Protein AF-A0A955FJ20-F1 (afdb_monomer_lite)

Structure (mmCIF, N/CA/C/O backbone):
data_AF-A0A955FJ20-F1
#
_entry.id   AF-A0A955FJ20-F1
#
loop_
_atom_site.group_PDB
_atom_site.id
_atom_site.type_symbol
_atom_site.label_atom_id
_atom_site.label_alt_id
_atom_site.label_comp_id
_atom_site.label_asym_id
_atom_site.label_entity_id
_atom_site.label_seq_id
_atom_site.pdbx_PDB_ins_code
_atom_site.Cartn_x
_atom_site.Cartn_y
_atom_site.Cartn_z
_atom_site.occupancy
_atom_site.B_iso_or_equiv
_atom_site.auth_seq_id
_atom_site.auth_comp_id
_atom_site.auth_asym_id
_atom_site.auth_atom_id
_atom_site.pdbx_PDB_model_num
ATOM 1 N N . MET A 1 1 ? -16.318 4.410 23.350 1.00 45.47 1 MET A N 1
ATOM 2 C CA . MET A 1 1 ? -15.578 3.709 22.282 1.00 45.47 1 MET A CA 1
ATOM 3 C C . MET A 1 1 ? -15.856 2.229 22.467 1.00 45.47 1 MET A C 1
ATOM 5 O O . MET A 1 1 ? -15.700 1.754 23.584 1.00 45.47 1 MET A O 1
ATOM 9 N N . ASN A 1 2 ? -16.378 1.537 21.453 1.00 44.44 2 ASN A N 1
ATOM 10 C CA . ASN A 1 2 ? -16.586 0.089 21.539 1.00 44.44 2 ASN A CA 1
ATOM 11 C C . ASN A 1 2 ? -15.219 -0.596 21.427 1.00 44.44 2 ASN A C 1
ATOM 13 O O . ASN A 1 2 ? -14.560 -0.473 20.401 1.00 44.44 2 ASN A O 1
ATOM 17 N N . ASN A 1 3 ? -14.802 -1.314 22.470 1.00 55.72 3 ASN A N 1
ATOM 18 C CA . ASN A 1 3 ? -13.472 -1.929 22.608 1.00 55.72 3 ASN A CA 1
ATOM 19 C C . ASN A 1 3 ? -13.184 -3.110 21.647 1.00 55.72 3 ASN A C 1
ATOM 21 O O . ASN A 1 3 ? -12.219 -3.836 21.863 1.00 55.72 3 ASN A O 1
ATOM 25 N N . ASN A 1 4 ? -13.989 -3.315 20.598 1.00 69.06 4 ASN A N 1
ATOM 26 C CA . ASN A 1 4 ? -13.929 -4.503 19.734 1.00 69.06 4 ASN A CA 1
ATOM 27 C C . ASN A 1 4 ? -13.638 -4.200 18.253 1.00 69.06 4 ASN A C 1
ATOM 29 O O . ASN A 1 4 ? -13.781 -5.093 17.421 1.00 69.06 4 ASN A O 1
ATOM 33 N N . GLN A 1 5 ? -13.254 -2.972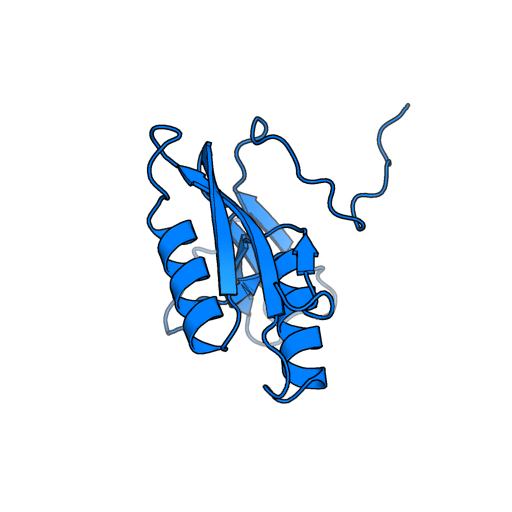 17.892 1.00 81.62 5 GLN A N 1
ATOM 34 C CA . GLN A 1 5 ? -12.871 -2.685 16.507 1.00 81.62 5 GLN A CA 1
ATOM 35 C C . GLN A 1 5 ? -11.440 -3.176 16.233 1.00 81.62 5 GLN A C 1
ATOM 37 O O . GLN A 1 5 ? -10.516 -2.783 16.950 1.00 81.62 5 GLN A O 1
ATOM 42 N N . PRO A 1 6 ? -11.229 -4.036 15.223 1.00 90.75 6 PRO A N 1
ATOM 43 C CA . PRO A 1 6 ? -9.903 -4.484 14.846 1.00 90.75 6 PRO A CA 1
ATOM 44 C C . PRO A 1 6 ? -9.073 -3.323 14.297 1.00 90.75 6 PRO A C 1
ATOM 46 O O . PRO A 1 6 ? -9.483 -2.605 13.381 1.00 90.75 6 PRO A O 1
ATOM 49 N N . VAL A 1 7 ? -7.868 -3.191 14.846 1.00 93.88 7 VAL A N 1
ATOM 50 C CA . VAL A 1 7 ? -6.865 -2.226 14.403 1.00 93.88 7 VAL A CA 1
ATOM 51 C C . VAL A 1 7 ? -5.692 -2.985 13.802 1.00 93.88 7 VAL A C 1
ATOM 53 O O . VAL A 1 7 ? -5.112 -3.862 14.441 1.00 93.88 7 VAL A O 1
ATOM 56 N N . VAL A 1 8 ? -5.336 -2.632 12.572 1.00 94.12 8 VAL A N 1
ATOM 57 C CA . VAL A 1 8 ? -4.128 -3.102 11.898 1.00 94.12 8 VAL A CA 1
ATOM 58 C C . VAL A 1 8 ? -3.116 -1.968 11.914 1.00 94.12 8 VAL A C 1
ATOM 60 O O . VAL A 1 8 ? -3.449 -0.839 11.573 1.00 94.12 8 VAL A O 1
ATOM 63 N N . VAL A 1 9 ? -1.879 -2.264 12.299 1.00 93.50 9 VAL A N 1
ATOM 64 C CA . VAL A 1 9 ? -0.754 -1.330 12.192 1.00 93.50 9 VAL A CA 1
ATOM 65 C C . VAL A 1 9 ? 0.226 -1.910 11.186 1.00 93.50 9 VAL A C 1
ATOM 67 O O . VAL A 1 9 ? 0.611 -3.073 11.314 1.00 93.50 9 VAL A O 1
ATOM 70 N N . GLY A 1 10 ? 0.615 -1.134 10.179 1.00 91.00 10 GLY A N 1
ATOM 71 C CA . GLY A 1 10 ? 1.580 -1.602 9.190 1.00 91.00 10 GLY A CA 1
ATOM 72 C C . GLY A 1 10 ? 1.751 -0.661 8.009 1.00 91.00 10 GLY A C 1
ATOM 73 O O . GLY A 1 10 ? 1.185 0.431 7.974 1.00 91.00 10 GLY A O 1
ATOM 74 N N . LEU A 1 11 ? 2.553 -1.102 7.046 1.00 91.38 11 LEU A N 1
ATOM 75 C CA . LEU A 1 11 ? 2.921 -0.316 5.875 1.00 91.38 11 LEU A CA 1
ATOM 76 C C . LEU A 1 11 ? 1.824 -0.289 4.815 1.00 91.38 11 LEU A C 1
ATOM 78 O O . LEU A 1 11 ? 1.025 -1.223 4.691 1.00 91.38 11 LEU A O 1
ATOM 82 N N . THR A 1 12 ? 1.841 0.787 4.035 1.00 92.62 12 THR A N 1
ATOM 83 C CA . THR A 1 12 ? 1.121 0.901 2.771 1.00 92.62 12 THR A CA 1
ATOM 8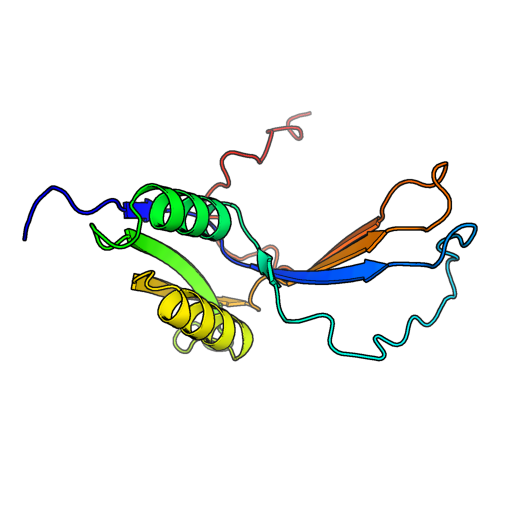4 C C . THR A 1 12 ? 2.102 1.317 1.691 1.00 92.62 12 THR A C 1
ATOM 86 O O . THR A 1 12 ? 3.020 2.095 1.951 1.00 92.62 12 THR A O 1
ATOM 89 N N . SER A 1 13 ? 1.902 0.802 0.488 1.00 91.44 13 SER A N 1
ATOM 90 C CA . SER A 1 13 ? 2.668 1.196 -0.686 1.00 91.44 13 SER A CA 1
ATOM 91 C C . SER A 1 13 ? 1.770 1.208 -1.913 1.00 91.44 13 SER A C 1
ATOM 93 O O . SER A 1 13 ? 0.677 0.633 -1.920 1.00 91.44 13 SER A O 1
ATOM 95 N N . ARG A 1 14 ? 2.219 1.887 -2.963 1.00 89.50 14 ARG A N 1
ATOM 96 C CA . ARG A 1 14 ? 1.658 1.711 -4.299 1.00 89.50 14 ARG A CA 1
ATOM 97 C C . ARG A 1 14 ? 2.447 0.630 -5.014 1.00 89.50 14 ARG A C 1
ATOM 99 O O . ARG A 1 14 ? 3.665 0.711 -5.097 1.00 89.50 14 ARG A O 1
ATOM 106 N N . GLU A 1 15 ? 1.755 -0.325 -5.604 1.00 87.12 15 GLU A N 1
ATOM 107 C CA . GLU A 1 15 ? 2.359 -1.348 -6.445 1.00 87.12 15 GLU A CA 1
ATOM 108 C C . GLU A 1 15 ? 2.002 -1.121 -7.914 1.00 87.12 15 GLU A C 1
ATOM 110 O O . GLU A 1 15 ? 0.866 -0.785 -8.268 1.00 87.12 15 GLU A O 1
ATOM 115 N N . GLN A 1 16 ? 3.000 -1.301 -8.774 1.00 83.25 16 GLN A N 1
ATOM 116 C CA . GLN A 1 16 ? 2.868 -1.298 -10.223 1.00 83.25 16 GLN A CA 1
ATOM 117 C C . GLN A 1 16 ? 3.476 -2.585 -10.767 1.00 83.25 16 GLN A C 1
ATOM 119 O O . GLN A 1 16 ? 4.635 -2.898 -10.507 1.00 83.25 16 GLN A O 1
ATOM 124 N N . ASN A 1 17 ? 2.685 -3.341 -11.523 1.00 79.38 17 ASN A N 1
ATOM 125 C CA . ASN A 1 17 ? 3.084 -4.653 -12.017 1.00 79.38 17 ASN A CA 1
ATOM 126 C C . ASN A 1 17 ? 3.149 -4.636 -13.546 1.00 79.38 17 ASN A C 1
ATOM 128 O O . ASN A 1 17 ? 2.150 -4.349 -14.204 1.00 79.38 17 ASN A O 1
ATOM 132 N N . GLY A 1 18 ? 4.317 -4.957 -14.099 1.00 77.19 18 GLY A N 1
ATOM 133 C CA . GLY A 1 18 ? 4.543 -5.156 -15.527 1.00 77.19 18 GLY A CA 1
ATOM 134 C C . GLY A 1 18 ? 4.674 -6.643 -15.845 1.00 77.19 18 GLY A C 1
ATOM 135 O O . GLY A 1 18 ? 5.506 -7.334 -15.256 1.00 77.19 18 GLY A O 1
ATOM 136 N N . PHE A 1 19 ? 3.869 -7.137 -16.782 1.00 79.31 19 PHE A N 1
ATOM 137 C CA . PHE A 1 19 ? 3.912 -8.528 -17.232 1.00 79.31 19 PHE A CA 1
ATOM 138 C C . PHE A 1 19 ? 4.432 -8.584 -18.662 1.00 79.31 19 PHE A C 1
ATOM 140 O O . PHE A 1 19 ? 3.864 -7.944 -19.548 1.00 79.31 19 PHE A O 1
ATOM 147 N N . LEU A 1 20 ? 5.486 -9.363 -18.897 1.00 77.25 20 LEU A N 1
ATOM 148 C CA . LEU A 1 20 ? 5.941 -9.642 -20.253 1.00 77.25 20 LEU A CA 1
ATOM 149 C C . LEU A 1 20 ? 5.181 -10.841 -20.844 1.00 77.25 20 LEU A C 1
ATOM 151 O O . LEU A 1 20 ? 4.867 -11.788 -20.115 1.00 77.25 20 LEU A O 1
ATOM 155 N N . PRO A 1 21 ? 4.895 -10.845 -22.159 1.00 78.44 21 PRO A N 1
ATOM 156 C CA . PRO A 1 21 ? 4.269 -11.988 -22.814 1.00 78.44 21 PRO A CA 1
ATOM 157 C C . PRO A 1 21 ? 5.119 -13.258 -22.695 1.00 78.44 21 PRO A C 1
ATOM 159 O O . PRO A 1 21 ? 6.346 -13.198 -22.623 1.00 78.44 21 PRO A O 1
ATOM 162 N N . THR A 1 22 ? 4.474 -14.426 -22.737 1.00 83.38 22 THR A N 1
ATOM 163 C CA . THR A 1 22 ? 5.149 -15.731 -22.661 1.00 83.38 22 THR A CA 1
ATOM 164 C C . THR A 1 22 ? 6.332 -15.827 -23.630 1.00 83.38 22 THR A C 1
ATOM 166 O O . THR A 1 22 ? 6.239 -15.404 -24.784 1.00 83.38 22 THR A O 1
ATOM 169 N N . GLY A 1 23 ? 7.455 -16.365 -23.149 1.00 80.38 23 GLY A N 1
ATOM 170 C CA . GLY A 1 23 ? 8.700 -16.497 -23.913 1.00 80.38 23 GLY A CA 1
ATOM 171 C C . GLY A 1 23 ? 9.548 -15.223 -24.010 1.00 80.38 23 GLY A C 1
ATOM 172 O O . GLY A 1 23 ? 10.615 -15.271 -24.613 1.00 80.38 23 GLY A O 1
ATOM 173 N N . HIS A 1 24 ? 9.110 -14.103 -23.423 1.00 77.56 24 HIS A N 1
ATOM 174 C CA . HIS A 1 24 ? 9.874 -12.854 -23.412 1.00 77.56 24 HIS A CA 1
ATOM 175 C C . HIS A 1 24 ? 10.620 -12.674 -22.088 1.00 77.56 24 HIS A C 1
ATOM 177 O O . HIS A 1 24 ? 10.072 -12.895 -21.002 1.00 77.56 24 HIS A O 1
ATOM 183 N N . ARG A 1 25 ? 11.873 -12.227 -22.201 1.00 80.62 25 ARG A N 1
ATOM 184 C CA . ARG A 1 25 ? 12.777 -11.942 -21.084 1.00 80.62 25 ARG A CA 1
ATOM 185 C C . ARG A 1 25 ? 12.846 -10.442 -20.815 1.00 80.62 25 ARG A C 1
ATOM 187 O O . ARG A 1 25 ? 12.643 -9.634 -21.715 1.00 80.62 25 ARG A O 1
ATOM 194 N N . LEU A 1 26 ? 13.174 -10.079 -19.578 1.00 73.25 26 LEU A N 1
ATOM 195 C CA . LEU A 1 26 ? 13.611 -8.729 -19.229 1.00 73.25 26 LEU A CA 1
ATOM 196 C C . LEU A 1 26 ? 15.049 -8.544 -19.725 1.00 73.25 26 LEU A C 1
ATOM 198 O O . LEU A 1 26 ? 15.963 -9.190 -19.203 1.00 73.25 26 LEU A O 1
ATOM 202 N N . GLU A 1 27 ? 15.237 -7.686 -20.725 1.00 71.31 27 GLU A N 1
ATOM 203 C CA . GLU A 1 27 ? 16.550 -7.248 -21.208 1.00 71.31 27 GLU A CA 1
ATOM 204 C C . GLU A 1 27 ? 16.881 -5.858 -20.639 1.00 71.31 27 GLU A C 1
ATOM 206 O O . GLU A 1 27 ? 15.983 -5.080 -20.314 1.00 71.31 27 GLU A O 1
ATOM 211 N N . GLN A 1 28 ? 18.174 -5.550 -20.487 1.00 58.47 28 GLN A N 1
ATOM 212 C CA . GLN A 1 28 ? 18.652 -4.343 -19.789 1.00 58.47 28 GLN A CA 1
ATOM 213 C C . GLN A 1 28 ? 18.240 -3.021 -20.463 1.00 58.47 28 GLN A C 1
ATOM 215 O O . GLN A 1 2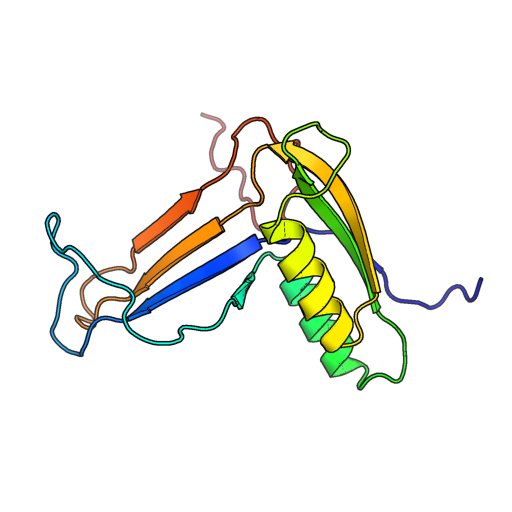8 ? 18.204 -1.999 -19.786 1.00 58.47 28 GLN A O 1
ATOM 220 N N . ASP A 1 29 ? 17.860 -3.058 -21.744 1.00 59.53 29 ASP A N 1
ATOM 221 C CA . ASP A 1 29 ? 17.524 -1.873 -22.544 1.00 59.53 29 ASP A CA 1
ATOM 222 C C . ASP A 1 29 ? 16.046 -1.822 -22.973 1.00 59.53 29 ASP A C 1
ATOM 224 O O . ASP A 1 29 ? 15.674 -1.055 -23.866 1.00 59.53 29 ASP A O 1
ATOM 228 N N . ILE A 1 30 ? 15.169 -2.630 -22.364 1.00 56.78 30 ILE A N 1
ATOM 229 C CA . ILE A 1 30 ? 13.744 -2.575 -22.708 1.00 56.78 30 ILE A CA 1
ATOM 230 C C . ILE A 1 30 ? 13.125 -1.325 -22.084 1.00 56.78 30 ILE A C 1
ATOM 232 O O . ILE A 1 30 ? 12.877 -1.254 -20.880 1.00 56.78 30 ILE A O 1
ATOM 236 N N . ALA A 1 31 ? 12.787 -0.357 -22.935 1.00 58.59 31 ALA A N 1
ATOM 237 C CA . ALA A 1 31 ? 11.824 0.679 -22.597 1.00 58.59 31 ALA A CA 1
ATOM 238 C C . ALA A 1 31 ? 10.425 0.046 -22.538 1.00 58.59 31 ALA A C 1
ATOM 240 O O . ALA A 1 31 ? 9.722 -0.055 -23.545 1.00 58.59 31 ALA A O 1
ATOM 241 N N . ILE A 1 32 ? 10.026 -0.421 -21.354 1.00 57.38 32 ILE A N 1
ATOM 242 C CA . ILE A 1 32 ? 8.660 -0.892 -21.126 1.00 57.38 32 ILE A CA 1
ATOM 243 C C . ILE A 1 32 ? 7.790 0.348 -20.962 1.00 57.38 32 ILE A C 1
ATOM 245 O O . ILE A 1 32 ? 7.827 1.028 -19.937 1.00 57.38 32 ILE A O 1
ATOM 249 N N . THR A 1 33 ? 7.012 0.654 -21.995 1.00 54.06 33 THR A N 1
ATOM 250 C CA . THR A 1 33 ? 5.932 1.626 -21.856 1.00 54.06 33 THR A CA 1
ATOM 251 C C . THR A 1 33 ? 4.786 0.898 -21.175 1.00 54.06 33 THR A C 1
ATOM 253 O O . THR A 1 33 ? 4.310 -0.118 -21.679 1.00 54.06 33 THR A O 1
ATOM 256 N N . PHE A 1 34 ? 4.360 1.391 -20.014 1.00 55.38 34 PHE A N 1
ATOM 257 C CA . PHE A 1 34 ? 3.154 0.908 -19.347 1.00 55.38 34 PHE A CA 1
ATOM 258 C C . PHE A 1 34 ? 1.930 1.375 -20.155 1.00 55.38 34 PHE A C 1
ATOM 260 O O . PHE A 1 34 ? 1.260 2.342 -19.798 1.00 55.38 34 PHE A O 1
ATOM 267 N N . GLU A 1 35 ? 1.684 0.741 -21.305 1.00 45.69 35 GLU A N 1
ATOM 268 C CA . GLU A 1 35 ? 0.484 0.968 -22.104 1.00 45.69 35 GLU A CA 1
ATOM 269 C C . GLU A 1 35 ? -0.669 0.132 -21.531 1.00 45.69 35 GLU A C 1
ATOM 271 O O . GLU A 1 35 ? -0.613 -1.094 -21.518 1.00 45.69 35 GLU A O 1
ATOM 276 N N . ALA A 1 36 ? -1.737 0.822 -21.113 1.00 40.38 36 ALA A N 1
ATOM 277 C CA . ALA A 1 36 ? -3.021 0.297 -20.624 1.00 40.38 36 ALA A CA 1
ATOM 278 C C . ALA A 1 36 ? -3.097 -0.017 -19.103 1.00 40.38 36 ALA A C 1
ATOM 280 O O . ALA A 1 36 ? -2.079 -0.143 -18.428 1.00 40.38 36 ALA A O 1
ATOM 281 N N . PRO A 1 37 ? -4.315 -0.000 -18.511 1.00 45.06 37 PRO A N 1
ATOM 282 C CA . PRO A 1 37 ? -4.595 0.419 -17.141 1.00 45.06 37 PRO A CA 1
ATOM 283 C C . PRO A 1 37 ? -4.248 -0.694 -16.156 1.00 45.06 37 PRO A C 1
ATOM 285 O O . PRO A 1 37 ? -5.122 -1.380 -15.626 1.00 45.06 37 PRO A O 1
ATOM 288 N N . HIS A 1 38 ? -2.965 -0.899 -15.899 1.00 48.34 38 HIS A N 1
ATOM 289 C CA . HIS A 1 38 ? -2.527 -1.725 -14.787 1.00 48.34 38 HIS A CA 1
ATOM 290 C C . HIS A 1 38 ? -2.813 -0.925 -13.520 1.00 48.34 38 HIS A C 1
ATOM 292 O O . HIS A 1 38 ? -2.011 -0.110 -13.069 1.00 48.34 38 HIS A O 1
ATOM 298 N N . GLY A 1 39 ? -4.067 -1.067 -13.079 1.00 57.12 39 GLY A N 1
ATOM 299 C CA . GLY A 1 39 ? -4.695 -0.298 -12.024 1.00 57.12 39 GLY A CA 1
ATOM 300 C C . GLY A 1 39 ? -3.766 -0.193 -10.837 1.00 57.12 39 GLY A C 1
ATOM 301 O O . GLY A 1 39 ? -3.148 -1.174 -10.442 1.00 57.12 39 GLY A O 1
ATOM 302 N N . PHE A 1 40 ? -3.661 1.021 -10.316 1.00 72.12 40 PHE A N 1
ATOM 303 C CA . PHE A 1 40 ? -3.130 1.296 -8.997 1.00 72.12 40 PHE A CA 1
ATOM 304 C C . PHE A 1 40 ? -3.459 0.136 -8.036 1.00 72.12 40 PHE A C 1
ATOM 306 O O . PHE A 1 40 ? -4.626 -0.100 -7.723 1.00 72.12 40 PHE A O 1
ATOM 313 N N . VAL A 1 41 ? -2.441 -0.629 -7.633 1.00 86.69 41 VAL A N 1
ATOM 314 C CA . VAL A 1 41 ? -2.596 -1.685 -6.632 1.00 86.69 41 VAL A CA 1
ATOM 315 C C . VAL A 1 41 ? -2.092 -1.132 -5.311 1.00 86.69 41 VAL A C 1
ATOM 317 O O . VAL A 1 41 ? -1.018 -0.537 -5.244 1.00 86.69 41 VAL A O 1
ATOM 320 N N . ILE A 1 42 ? -2.876 -1.317 -4.254 1.00 91.44 42 ILE A N 1
ATOM 321 C CA . ILE A 1 42 ? -2.425 -1.014 -2.900 1.00 91.44 42 ILE A CA 1
ATOM 322 C C . ILE A 1 42 ? -1.634 -2.215 -2.392 1.00 91.44 42 ILE A C 1
ATOM 324 O O . ILE A 1 42 ? -2.191 -3.302 -2.227 1.00 91.44 42 ILE A O 1
ATOM 328 N N . GLY A 1 43 ? -0.352 -1.986 -2.140 1.00 90.56 43 GLY A N 1
ATOM 329 C CA . GLY A 1 43 ? 0.565 -2.920 -1.510 1.00 90.56 43 GLY A CA 1
ATOM 330 C C . GLY A 1 43 ? 0.826 -2.600 -0.042 1.00 90.56 43 GLY A C 1
ATOM 331 O O . GLY A 1 43 ? 0.167 -1.760 0.583 1.00 90.56 43 GLY A O 1
ATOM 332 N N . GLY A 1 44 ? 1.839 -3.269 0.502 1.00 89.25 44 GLY A N 1
ATOM 333 C CA . GLY A 1 44 ? 2.266 -3.124 1.890 1.00 89.25 44 GLY A CA 1
ATOM 334 C C . GLY A 1 44 ? 1.523 -4.068 2.834 1.00 89.25 44 GLY A C 1
ATOM 335 O O . GLY A 1 44 ? 0.313 -4.296 2.738 1.00 89.25 44 GLY A O 1
ATOM 336 N N . SER A 1 45 ? 2.261 -4.640 3.783 1.00 90.31 45 SER A N 1
ATOM 337 C CA . SER A 1 45 ? 1.743 -5.662 4.701 1.00 90.31 45 SER A CA 1
ATOM 338 C C . SER A 1 45 ? 0.548 -5.194 5.535 1.00 90.31 45 SER A C 1
ATOM 340 O O . SER A 1 45 ? -0.371 -5.977 5.786 1.00 90.31 45 SER A O 1
ATOM 342 N N . GLY A 1 46 ? 0.532 -3.925 5.953 1.00 93.31 46 GLY A N 1
ATOM 343 C CA . GLY A 1 46 ? -0.566 -3.331 6.712 1.00 93.31 46 GLY A CA 1
ATOM 344 C C . GLY A 1 46 ? -1.844 -3.274 5.885 1.00 93.31 46 GLY A C 1
ATOM 345 O O . GLY A 1 46 ? -2.889 -3.746 6.336 1.00 93.31 46 GLY A O 1
ATOM 346 N N . ALA A 1 47 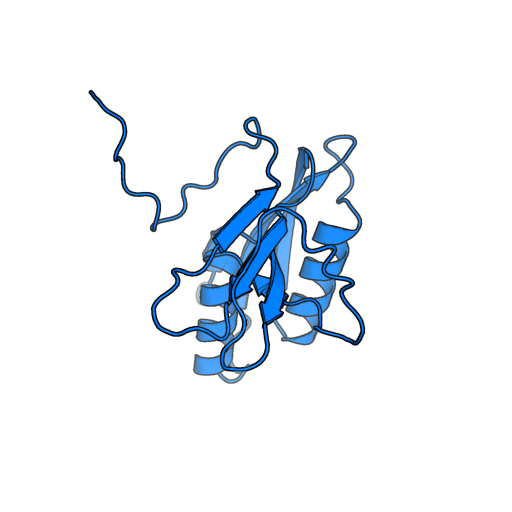? -1.743 -2.780 4.651 1.00 94.12 47 ALA A N 1
ATOM 347 C CA . ALA A 1 47 ? -2.868 -2.722 3.724 1.00 94.12 47 ALA A CA 1
ATOM 348 C C . ALA A 1 47 ? -3.407 -4.122 3.397 1.00 94.12 47 ALA A C 1
ATOM 350 O O . ALA A 1 47 ? -4.606 -4.369 3.522 1.00 94.12 47 ALA A O 1
ATOM 351 N N . CYS A 1 48 ? -2.523 -5.064 3.056 1.00 94.06 48 CYS A N 1
ATOM 352 C CA . CYS A 1 48 ? -2.887 -6.448 2.748 1.00 94.06 48 CYS A CA 1
ATOM 353 C C . CYS A 1 48 ? -3.603 -7.137 3.918 1.00 94.06 48 CYS A C 1
ATOM 355 O O . CYS A 1 48 ? -4.620 -7.811 3.719 1.00 94.06 48 CYS A O 1
ATOM 357 N N . ASN A 1 49 ? -3.118 -6.936 5.146 1.00 93.94 49 ASN A N 1
ATOM 358 C CA . ASN A 1 49 ? -3.749 -7.479 6.347 1.00 93.94 49 ASN A CA 1
ATOM 359 C C . ASN A 1 49 ? -5.113 -6.830 6.616 1.00 93.94 49 ASN A C 1
ATOM 361 O O . ASN A 1 49 ? -6.074 -7.545 6.898 1.00 93.94 49 ASN A O 1
ATOM 365 N N . ALA A 1 50 ? -5.227 -5.504 6.489 1.00 94.69 50 ALA A N 1
ATOM 366 C CA . ALA A 1 50 ? -6.488 -4.789 6.679 1.00 94.69 50 ALA A CA 1
ATOM 367 C C . ALA A 1 50 ? -7.545 -5.205 5.644 1.00 94.69 50 ALA A C 1
ATOM 369 O O . ALA A 1 50 ? -8.678 -5.505 6.017 1.00 94.69 50 ALA A O 1
ATOM 370 N N . MET A 1 51 ? -7.168 -5.316 4.365 1.00 94.62 51 MET A N 1
ATOM 371 C CA . MET A 1 51 ? -8.049 -5.790 3.293 1.00 94.62 51 MET A CA 1
ATOM 372 C C . MET A 1 51 ? -8.501 -7.235 3.513 1.00 94.62 51 MET A C 1
ATOM 374 O O . MET A 1 51 ? -9.683 -7.546 3.360 1.00 94.62 51 MET A O 1
ATOM 378 N N . SER A 1 52 ? -7.582 -8.120 3.905 1.00 94.06 52 SER A N 1
ATOM 379 C CA . SER A 1 52 ? -7.904 -9.524 4.188 1.00 94.06 52 SER A CA 1
ATOM 380 C C . SER A 1 52 ? -8.857 -9.654 5.375 1.00 94.06 52 SER A C 1
ATOM 382 O O . SER A 1 52 ? -9.842 -10.389 5.303 1.00 94.06 52 SER A O 1
ATOM 384 N N . LEU A 1 53 ? -8.604 -8.901 6.448 1.00 93.31 53 LEU A N 1
ATOM 385 C CA . LEU A 1 53 ? -9.451 -8.892 7.635 1.00 93.31 53 LEU A CA 1
ATOM 386 C C . LEU A 1 53 ? -10.836 -8.313 7.339 1.00 93.31 53 LEU A C 1
ATOM 388 O O . LEU A 1 53 ? -11.840 -8.905 7.723 1.00 93.31 53 LEU A O 1
ATOM 392 N N . ASN A 1 54 ? -10.907 -7.205 6.603 1.00 93.56 54 ASN A N 1
ATOM 393 C CA . ASN A 1 54 ? -12.171 -6.583 6.221 1.00 93.56 54 ASN A CA 1
ATOM 394 C C . ASN A 1 54 ? -13.037 -7.527 5.367 1.00 93.56 54 ASN A C 1
ATOM 396 O O . ASN A 1 54 ? -14.236 -7.666 5.611 1.00 93.56 54 ASN A O 1
ATOM 400 N N . LYS A 1 55 ? -12.418 -8.262 4.428 1.00 92.19 55 LYS A N 1
ATOM 401 C CA . LYS A 1 55 ? -13.093 -9.324 3.662 1.00 92.19 55 LYS A CA 1
ATOM 402 C C . LYS A 1 55 ? -13.595 -10.455 4.559 1.00 92.19 55 LYS A C 1
ATOM 404 O O . LYS A 1 55 ? -14.731 -10.892 4.396 1.00 92.19 55 LYS A O 1
ATOM 409 N N . ALA A 1 56 ? -12.777 -10.916 5.507 1.00 90.31 56 ALA A N 1
ATOM 410 C CA . ALA A 1 56 ? -13.157 -11.981 6.436 1.00 90.31 56 ALA A CA 1
ATOM 411 C C . ALA A 1 56 ? -14.335 -11.580 7.341 1.00 90.31 56 ALA A C 1
ATOM 413 O O . ALA A 1 56 ? -15.184 -12.412 7.651 1.00 90.31 56 ALA A O 1
ATOM 414 N N . LEU A 1 57 ? -14.411 -10.303 7.721 1.00 90.31 57 LEU A N 1
ATOM 415 C CA . LEU A 1 57 ? -15.484 -9.744 8.546 1.00 90.31 57 LEU A CA 1
ATOM 416 C C . LEU A 1 57 ? -16.727 -9.334 7.740 1.00 90.31 57 LEU A C 1
ATOM 418 O O . LEU A 1 57 ? -17.726 -8.943 8.337 1.00 90.31 57 LEU A O 1
ATOM 422 N N . GLN A 1 58 ? -16.685 -9.414 6.404 1.00 86.69 58 GLN A N 1
ATOM 423 C CA . GLN A 1 58 ? -17.805 -9.117 5.498 1.00 86.69 58 GLN A CA 1
ATOM 424 C C . GLN A 1 58 ? -18.478 -7.752 5.760 1.00 86.69 58 GLN A C 1
ATOM 426 O O . GLN A 1 58 ? -19.690 -7.611 5.608 1.00 86.69 58 GLN A O 1
ATOM 431 N N . GLY A 1 59 ? -17.712 -6.750 6.204 1.00 73.38 59 GLY A N 1
ATOM 432 C CA . GLY A 1 59 ? -18.237 -5.420 6.542 1.00 73.38 59 GLY A CA 1
ATOM 433 C C . GLY A 1 59 ? -19.114 -5.361 7.803 1.00 73.38 59 GLY A C 1
ATOM 434 O O . GLY A 1 59 ? -19.690 -4.316 8.091 1.00 73.38 59 GLY A O 1
ATOM 435 N N . GLN A 1 60 ? -19.215 -6.444 8.583 1.00 81.62 60 GLN A N 1
ATOM 436 C CA . GLN A 1 60 ? -19.966 -6.463 9.848 1.00 81.62 60 GLN A CA 1
ATOM 437 C C . GLN A 1 60 ? -19.272 -5.669 10.958 1.00 81.62 60 GLN A C 1
ATOM 439 O O . GLN A 1 60 ? -19.885 -5.307 11.961 1.00 81.62 60 GLN A O 1
ATOM 444 N N . THR A 1 61 ? -17.970 -5.437 10.821 1.00 84.06 61 THR A N 1
ATOM 445 C CA . THR A 1 61 ? -17.168 -4.663 11.763 1.00 84.06 61 THR A CA 1
ATOM 446 C C . THR A 1 61 ? -16.175 -3.825 10.978 1.00 84.06 61 THR A C 1
ATOM 448 O O . THR A 1 61 ? -15.479 -4.338 10.106 1.00 84.06 61 THR A O 1
ATOM 451 N N . GLU A 1 62 ? -16.120 -2.537 11.299 1.00 89.06 62 GLU A N 1
ATOM 452 C CA . GLU A 1 62 ? -15.178 -1.595 10.700 1.00 89.06 62 GLU A CA 1
ATOM 453 C C . GLU A 1 62 ? -13.735 -1.968 11.068 1.00 89.06 62 GLU A C 1
ATOM 455 O O . GLU A 1 62 ? -13.414 -2.158 12.244 1.00 89.06 62 GLU A O 1
ATOM 460 N N . VAL A 1 63 ? -12.865 -2.050 10.061 1.00 94.56 63 VAL A N 1
ATOM 461 C CA . VAL A 1 63 ? -11.421 -2.242 10.234 1.00 94.56 63 VAL A CA 1
ATOM 462 C C . VAL A 1 63 ? -10.734 -0.886 10.160 1.00 94.56 63 VAL A C 1
ATOM 464 O O . VAL A 1 63 ? -10.946 -0.139 9.206 1.00 94.56 63 VAL A O 1
ATOM 467 N N . THR A 1 64 ? -9.882 -0.584 11.142 1.00 96.06 64 THR A N 1
ATOM 468 C CA . THR A 1 64 ? -9.019 0.604 11.097 1.00 96.06 64 THR A CA 1
ATOM 469 C C . THR A 1 64 ? -7.581 0.211 10.773 1.00 96.06 64 THR A C 1
ATOM 471 O O . THR A 1 64 ? -6.987 -0.604 11.475 1.00 96.06 64 THR A O 1
ATOM 474 N N . LEU A 1 65 ? -7.002 0.813 9.738 1.00 96.62 65 LEU A N 1
ATOM 475 C CA . LEU A 1 65 ? -5.576 0.754 9.434 1.00 96.62 65 LEU A CA 1
ATOM 476 C C . LEU A 1 65 ? -4.876 2.003 9.977 1.00 96.62 65 LEU A C 1
ATOM 478 O O . LEU A 1 65 ? -5.255 3.125 9.649 1.00 96.62 65 LEU A O 1
ATOM 482 N N . VAL A 1 66 ? -3.826 1.808 10.769 1.00 96.12 66 VAL A N 1
ATOM 483 C CA . VAL A 1 66 ? -2.897 2.853 11.206 1.00 96.12 66 VAL A CA 1
ATOM 484 C C . VAL A 1 66 ? -1.591 2.685 10.440 1.00 96.12 66 VAL A C 1
ATOM 486 O O . VAL A 1 66 ? -0.960 1.627 10.488 1.00 96.12 66 VAL A O 1
ATOM 489 N N . THR A 1 67 ? -1.191 3.726 9.719 1.00 95.19 67 THR A N 1
ATOM 490 C CA . THR A 1 67 ? -0.029 3.696 8.827 1.00 95.19 67 THR A CA 1
ATOM 491 C C . THR A 1 67 ? 0.600 5.084 8.695 1.00 95.19 67 THR A C 1
ATOM 493 O O . THR A 1 67 ? 0.121 6.055 9.287 1.00 95.19 67 THR A O 1
ATOM 496 N N . TYR A 1 68 ? 1.660 5.193 7.901 1.00 92.94 68 TYR A N 1
ATOM 497 C CA . TYR A 1 68 ? 2.177 6.469 7.425 1.00 92.94 68 TYR A CA 1
ATOM 498 C C . TYR A 1 68 ? 2.038 6.587 5.909 1.00 92.94 68 TYR A C 1
ATOM 500 O O . TYR A 1 68 ? 1.905 5.590 5.203 1.00 92.94 68 TYR A O 1
ATOM 508 N N . GLY A 1 69 ? 2.072 7.821 5.423 1.00 91.38 69 GLY A N 1
ATOM 509 C CA . GLY A 1 69 ? 2.136 8.147 4.005 1.00 91.38 69 GLY A CA 1
ATOM 510 C C . GLY A 1 69 ? 3.219 9.185 3.753 1.00 91.38 69 GLY A C 1
ATOM 511 O O . GLY A 1 69 ? 3.595 9.934 4.660 1.00 91.38 69 GLY A O 1
ATOM 512 N N . GLY A 1 70 ? 3.719 9.219 2.522 1.00 91.31 70 GLY A N 1
ATOM 513 C CA . GLY A 1 70 ? 4.696 10.208 2.106 1.00 91.31 70 GLY A CA 1
ATOM 514 C C . GLY A 1 70 ? 4.149 11.627 2.161 1.00 91.31 70 GLY A C 1
ATOM 515 O O . GLY A 1 70 ? 2.941 11.868 2.114 1.00 91.31 70 GLY A O 1
ATOM 516 N N . SER A 1 71 ? 5.060 12.577 2.295 1.00 92.00 71 SER A N 1
ATOM 517 C CA . SER A 1 71 ? 4.799 13.998 2.419 1.00 92.00 71 SER A CA 1
ATOM 518 C C . SER A 1 71 ? 6.014 14.803 1.959 1.00 92.00 71 SER A C 1
ATOM 520 O O . SER A 1 71 ? 7.154 14.512 2.326 1.00 92.00 71 SER A O 1
ATOM 522 N N . GLN A 1 72 ? 5.782 15.867 1.188 1.00 88.00 72 GLN A N 1
ATOM 523 C CA . GLN A 1 72 ? 6.860 16.771 0.765 1.00 88.00 72 GLN A CA 1
ATOM 524 C C . GLN A 1 72 ? 7.331 17.687 1.909 1.00 88.00 72 GLN A C 1
ATOM 526 O O . GLN A 1 72 ? 8.522 17.975 2.041 1.00 88.00 72 GLN A O 1
ATOM 531 N N . ASP A 1 73 ? 6.401 18.132 2.753 1.00 88.44 73 ASP A N 1
ATOM 532 C CA . ASP A 1 73 ? 6.608 19.104 3.833 1.00 88.44 73 ASP A CA 1
ATOM 533 C C . ASP A 1 73 ? 6.611 18.465 5.239 1.00 88.44 73 ASP A C 1
ATOM 535 O O . ASP A 1 73 ? 6.943 19.132 6.219 1.00 88.44 73 ASP A O 1
ATOM 539 N N . GLY A 1 74 ? 6.298 17.170 5.344 1.00 87.62 74 GLY A N 1
ATOM 540 C CA . GLY A 1 74 ? 6.114 16.441 6.602 1.00 87.62 74 GLY A CA 1
ATOM 541 C C . GLY A 1 74 ? 4.763 16.697 7.281 1.00 87.62 74 GLY A C 1
ATOM 542 O O . GLY A 1 74 ? 4.580 16.284 8.424 1.00 87.62 74 GLY A O 1
ATOM 543 N N . ILE A 1 75 ? 3.836 17.391 6.613 1.00 90.69 75 ILE A N 1
ATOM 544 C CA . ILE A 1 75 ? 2.544 17.828 7.165 1.00 90.69 75 ILE A CA 1
ATOM 545 C C . ILE A 1 75 ? 1.391 17.382 6.259 1.00 90.69 75 ILE A C 1
ATOM 547 O O . ILE A 1 75 ? 0.361 16.914 6.739 1.00 90.69 75 ILE A O 1
ATOM 551 N N . THR A 1 76 ? 1.561 17.504 4.949 1.00 93.81 76 THR A N 1
ATOM 552 C CA . THR A 1 76 ? 0.547 17.219 3.938 1.00 93.81 76 THR A CA 1
ATOM 553 C C . THR A 1 76 ? 0.902 15.929 3.217 1.00 93.81 76 THR A C 1
ATOM 555 O O . THR A 1 76 ? 2.019 15.788 2.719 1.00 93.81 76 THR A O 1
ATOM 558 N N . LEU A 1 77 ? -0.039 14.985 3.153 1.00 95.00 77 LEU A N 1
ATOM 559 C CA . LEU A 1 77 ? 0.148 13.749 2.392 1.00 95.00 77 LEU A CA 1
ATOM 560 C C . LEU A 1 77 ? 0.401 14.068 0.915 1.00 95.00 77 LEU A C 1
ATOM 562 O O . LEU A 1 77 ? -0.266 14.933 0.343 1.00 95.00 77 LEU A O 1
ATOM 566 N N . ASP A 1 78 ? 1.349 13.361 0.307 1.00 93.62 78 ASP A N 1
ATOM 567 C CA . ASP A 1 78 ? 1.551 13.418 -1.134 1.00 93.62 78 ASP A CA 1
ATOM 568 C C . ASP A 1 78 ? 0.374 12.780 -1.896 1.00 93.62 78 ASP A C 1
ATOM 570 O O . ASP A 1 78 ? -0.522 12.149 -1.322 1.00 93.62 78 ASP A O 1
ATOM 574 N N . GLU A 1 79 ? 0.352 12.975 -3.214 1.00 92.44 79 GLU A N 1
ATOM 575 C CA . GLU A 1 79 ? -0.723 12.474 -4.074 1.00 92.44 79 GLU A CA 1
ATOM 576 C C . GLU A 1 79 ? -0.902 10.954 -3.956 1.00 92.44 79 GLU A C 1
ATOM 578 O O . GLU A 1 79 ? -2.028 10.457 -3.928 1.00 92.44 79 GLU A O 1
ATOM 583 N N . GLN A 1 80 ? 0.197 10.215 -3.812 1.00 90.75 80 GLN A N 1
ATOM 584 C CA . GLN A 1 80 ? 0.177 8.761 -3.745 1.00 90.75 80 GLN A CA 1
ATOM 585 C C . GLN A 1 80 ? -0.431 8.250 -2.440 1.00 90.75 80 GLN A C 1
ATOM 587 O O . GLN A 1 80 ? -1.291 7.369 -2.467 1.00 90.75 80 GLN A O 1
ATOM 592 N N . ALA A 1 81 ? -0.056 8.841 -1.310 1.00 93.75 81 ALA A N 1
ATOM 593 C CA . ALA A 1 81 ? -0.661 8.571 -0.015 1.00 93.75 81 ALA A CA 1
ATOM 594 C C . ALA A 1 81 ? -2.158 8.914 -0.007 1.00 93.75 81 ALA A C 1
ATOM 596 O O . ALA A 1 81 ? -2.973 8.160 0.533 1.00 93.75 81 ALA A O 1
ATOM 597 N N . MET A 1 82 ? -2.550 10.026 -0.640 1.00 94.69 82 MET A N 1
ATOM 598 C CA . MET A 1 82 ? -3.962 10.397 -0.764 1.00 94.69 82 MET A CA 1
ATOM 599 C C . MET A 1 82 ? -4.760 9.391 -1.602 1.00 94.69 82 MET A C 1
ATOM 601 O O . MET A 1 82 ? -5.855 9.010 -1.180 1.00 94.69 82 MET A O 1
ATOM 605 N N . GLN A 1 83 ? -4.210 8.925 -2.728 1.00 93.69 83 GLN A N 1
ATOM 606 C CA . GLN A 1 83 ? -4.819 7.882 -3.560 1.00 93.69 83 GLN A CA 1
ATOM 607 C C . GLN A 1 83 ? -4.996 6.571 -2.774 1.00 93.69 83 GLN A C 1
ATOM 609 O O . GLN A 1 83 ? -6.101 6.033 -2.744 1.00 93.69 83 GLN A O 1
ATOM 614 N N . ILE A 1 84 ? -3.964 6.105 -2.050 1.00 94.81 84 ILE A N 1
ATOM 615 C CA . ILE A 1 84 ? -4.049 4.914 -1.174 1.00 94.81 84 ILE A CA 1
ATOM 616 C C . ILE A 1 84 ? -5.178 5.070 -0.159 1.00 94.81 84 ILE A C 1
ATOM 618 O O . ILE A 1 84 ? -6.024 4.184 -0.021 1.00 94.81 84 ILE A O 1
ATOM 622 N N . ARG A 1 85 ? -5.221 6.207 0.542 1.00 95.50 85 ARG A N 1
ATOM 623 C CA . ARG A 1 85 ? -6.245 6.467 1.558 1.00 95.50 85 ARG A CA 1
ATOM 624 C C . ARG A 1 85 ? -7.655 6.451 0.963 1.00 95.50 85 ARG A C 1
ATOM 626 O O . ARG A 1 85 ? -8.567 5.914 1.588 1.00 95.50 85 ARG A O 1
ATOM 633 N N . GLN A 1 86 ? -7.840 7.032 -0.220 1.00 94.94 86 GLN A N 1
ATOM 634 C CA . GLN A 1 86 ? -9.134 7.065 -0.899 1.00 94.94 86 GLN A CA 1
ATOM 635 C C . GLN A 1 86 ? -9.587 5.667 -1.340 1.00 94.94 86 GLN A C 1
ATOM 637 O O . GLN A 1 86 ? -10.747 5.312 -1.147 1.00 94.94 86 GLN A O 1
ATOM 642 N N . GLU A 1 87 ? -8.689 4.861 -1.898 1.00 93.94 87 GLU A N 1
ATOM 643 C CA . GLU A 1 87 ? -8.993 3.506 -2.370 1.00 93.94 87 GLU A CA 1
ATOM 644 C C . GLU A 1 87 ? -9.273 2.529 -1.215 1.00 93.94 87 GLU A C 1
ATOM 646 O O . GLU A 1 87 ? -10.201 1.723 -1.288 1.00 93.94 87 GLU A O 1
ATOM 651 N N . LEU A 1 88 ? -8.562 2.644 -0.087 1.00 94.75 88 LEU A N 1
ATOM 652 C CA . LEU A 1 88 ? -8.887 1.881 1.128 1.00 94.75 88 LEU A CA 1
ATOM 653 C C . LEU A 1 88 ? -10.256 2.270 1.706 1.00 94.75 88 LEU A C 1
ATOM 655 O O . LEU A 1 88 ? -11.017 1.397 2.130 1.00 94.75 88 LEU A O 1
ATOM 659 N N . ALA A 1 89 ? -10.609 3.558 1.670 1.00 94.25 89 ALA A N 1
ATOM 660 C CA . ALA A 1 89 ? -11.923 4.024 2.105 1.00 94.25 89 ALA A CA 1
ATOM 661 C C . ALA A 1 89 ? -13.055 3.476 1.218 1.00 94.25 89 ALA A C 1
ATOM 663 O O . ALA A 1 89 ? -14.093 3.071 1.741 1.00 94.25 89 ALA A O 1
ATOM 664 N N . GLN A 1 90 ? -12.849 3.387 -0.104 1.00 92.19 90 GLN A N 1
ATOM 665 C CA . GLN A 1 90 ? -13.800 2.742 -1.025 1.00 92.19 90 GLN A CA 1
ATOM 666 C C . GLN A 1 90 ? -14.019 1.257 -0.699 1.00 92.19 90 GLN A C 1
ATOM 668 O O . GLN A 1 90 ? -15.098 0.721 -0.943 1.00 92.19 90 GLN A O 1
ATOM 673 N N . GLN A 1 91 ? -13.024 0.600 -0.098 1.00 91.31 91 GLN A N 1
ATOM 674 C CA . GLN A 1 91 ? -13.125 -0.778 0.383 1.00 91.31 91 GLN A CA 1
ATOM 675 C C . GLN A 1 91 ? -13.716 -0.895 1.800 1.00 91.31 91 GLN A C 1
ATOM 677 O O . GLN A 1 91 ? -13.830 -2.004 2.315 1.00 91.31 91 GLN A O 1
ATOM 682 N N . GLY A 1 92 ? -14.109 0.212 2.439 1.00 92.25 92 GLY A N 1
ATOM 683 C CA . GLY A 1 92 ? -14.683 0.220 3.789 1.00 92.25 92 GLY A CA 1
ATOM 684 C C . GLY A 1 92 ? -13.652 0.123 4.918 1.00 92.25 92 GLY A C 1
ATOM 685 O O . GLY A 1 92 ? -14.004 -0.253 6.033 1.00 92.25 92 GLY A O 1
ATOM 686 N N . ILE A 1 93 ? -12.384 0.443 4.644 1.00 94.88 93 ILE A N 1
ATOM 687 C CA . ILE A 1 93 ? -11.309 0.454 5.641 1.00 94.88 93 ILE A CA 1
ATOM 688 C C . ILE A 1 93 ? -11.069 1.894 6.084 1.00 94.88 93 ILE A C 1
ATOM 690 O O . ILE A 1 93 ? -10.636 2.744 5.300 1.00 94.88 93 ILE A O 1
ATOM 694 N N . ASN A 1 94 ? -11.299 2.167 7.366 1.00 95.44 94 ASN A N 1
ATOM 695 C CA . ASN A 1 94 ? -10.930 3.442 7.961 1.00 95.44 94 ASN A CA 1
ATOM 696 C C . ASN A 1 94 ? -9.400 3.535 8.040 1.00 95.44 94 ASN A C 1
ATOM 698 O O . ASN A 1 94 ? -8.752 2.620 8.538 1.00 95.44 94 ASN A O 1
ATOM 702 N N . THR A 1 95 ? -8.803 4.622 7.555 1.00 96.81 95 THR A N 1
ATOM 703 C CA . THR A 1 95 ? -7.340 4.740 7.474 1.00 96.81 95 THR A CA 1
ATOM 704 C C . THR A 1 95 ? -6.848 5.986 8.200 1.00 96.81 95 THR A C 1
ATOM 706 O O . THR A 1 95 ? -7.104 7.116 7.781 1.00 96.81 95 THR A O 1
ATOM 709 N N . LEU A 1 96 ? -6.089 5.768 9.272 1.00 96.19 96 LEU A N 1
ATOM 710 C CA . LEU A 1 96 ? -5.364 6.790 10.017 1.00 96.19 96 LEU A CA 1
ATOM 711 C C . LEU A 1 96 ? -3.927 6.835 9.494 1.00 96.19 96 LEU A C 1
ATOM 713 O O . LEU A 1 96 ? -3.083 6.026 9.879 1.00 96.19 96 LEU A O 1
ATOM 717 N N . MET A 1 97 ? -3.673 7.766 8.577 1.00 95.38 97 MET A N 1
ATOM 718 C CA . MET A 1 97 ? -2.391 7.899 7.889 1.00 95.38 97 MET A CA 1
ATOM 719 C C . MET A 1 97 ? -1.634 9.129 8.389 1.00 95.38 97 MET A C 1
ATOM 721 O O . MET A 1 97 ? -2.096 10.257 8.213 1.00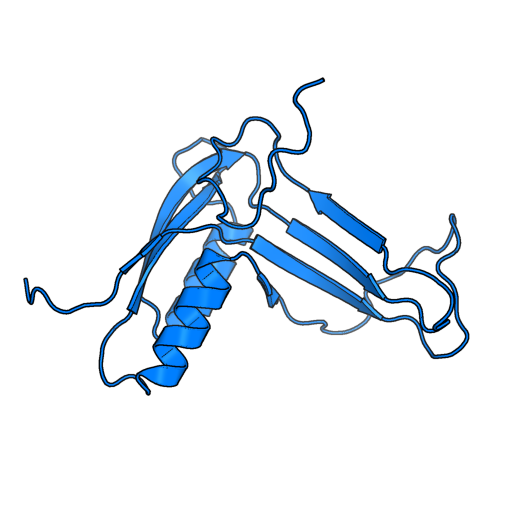 95.38 97 MET A O 1
ATOM 725 N N . GLN A 1 98 ? -0.473 8.906 9.004 1.00 94.56 98 GLN A N 1
ATOM 726 C CA . GLN A 1 98 ? 0.414 9.976 9.451 1.00 94.56 98 GLN A CA 1
ATOM 727 C C . GLN A 1 98 ? 1.323 10.444 8.298 1.00 94.56 98 GLN A C 1
ATOM 729 O O . GLN A 1 98 ? 1.997 9.609 7.696 1.00 94.56 98 GLN A O 1
ATOM 734 N N . PRO A 1 99 ? 1.391 11.749 7.989 1.00 93.31 99 PRO A N 1
ATOM 735 C CA . PRO A 1 99 ? 2.337 12.272 7.008 1.00 93.31 99 PRO A CA 1
ATOM 736 C C . PRO A 1 99 ? 3.770 12.156 7.537 1.00 93.31 99 PRO A C 1
ATOM 738 O O . PRO A 1 99 ? 4.058 12.543 8.671 1.00 93.31 99 PRO A O 1
ATOM 741 N N . VAL A 1 100 ? 4.676 11.635 6.711 1.00 90.38 100 VAL A N 1
ATOM 742 C CA . VAL A 1 100 ? 6.108 11.543 7.015 1.00 90.38 100 VAL A CA 1
ATOM 743 C C . VAL A 1 100 ? 6.892 12.103 5.840 1.00 90.38 100 VAL A C 1
ATOM 745 O O . VAL A 1 100 ? 6.584 11.824 4.686 1.00 90.38 100 VAL A O 1
ATOM 748 N N . LYS A 1 101 ? 7.900 12.927 6.139 1.00 88.12 101 LYS A N 1
ATOM 749 C CA . LYS A 1 101 ? 8.727 13.564 5.115 1.00 88.12 101 LYS A CA 1
ATOM 750 C C . LYS A 1 101 ? 9.434 12.510 4.254 1.00 88.12 101 LYS A C 1
ATOM 752 O O . LYS A 1 101 ? 10.188 11.705 4.791 1.00 88.12 101 LYS A O 1
ATOM 757 N N . GLY A 1 102 ? 9.213 12.579 2.946 1.00 87.00 102 GLY A N 1
ATOM 758 C CA . GLY A 1 102 ? 9.676 11.611 1.951 1.00 87.00 102 GLY A CA 1
ATOM 759 C C . GLY A 1 102 ? 8.535 11.209 1.006 1.00 87.00 102 GLY A C 1
ATOM 760 O O . GLY A 1 102 ? 7.376 11.457 1.325 1.00 87.00 102 GLY A O 1
ATOM 761 N N . PRO A 1 103 ? 8.822 10.635 -0.170 1.00 87.75 103 PRO A N 1
ATOM 762 C CA . PRO A 1 103 ? 7.803 10.072 -1.049 1.00 87.75 103 PRO A CA 1
ATOM 763 C C . PRO A 1 103 ? 7.112 8.865 -0.409 1.00 87.75 103 PRO A C 1
ATOM 765 O O . PRO A 1 103 ? 7.722 8.107 0.346 1.00 87.75 103 PRO A O 1
ATOM 768 N N . THR A 1 104 ? 5.847 8.653 -0.753 1.00 89.62 104 THR A N 1
ATOM 769 C CA . THR A 1 104 ? 5.154 7.389 -0.498 1.00 89.62 104 THR A CA 1
ATOM 770 C C . THR A 1 104 ? 5.878 6.263 -1.224 1.00 89.62 104 THR A C 1
ATOM 772 O O . THR A 1 104 ? 6.297 6.431 -2.367 1.00 89.62 104 THR A O 1
ATOM 775 N N . GLU A 1 105 ? 5.995 5.110 -0.570 1.00 88.38 105 GLU A N 1
ATOM 776 C CA . GLU A 1 105 ? 6.629 3.931 -1.151 1.00 88.38 105 GLU A CA 1
ATOM 777 C C . GLU A 1 105 ? 5.917 3.487 -2.433 1.00 88.38 105 GLU A C 1
ATOM 779 O O . GLU A 1 105 ? 4.697 3.274 -2.445 1.00 88.38 105 GLU A O 1
ATOM 784 N N . VAL A 1 106 ? 6.698 3.302 -3.499 1.00 86.00 106 VAL A N 1
ATOM 785 C CA . VAL A 1 106 ? 6.229 2.719 -4.757 1.00 86.00 106 VAL A CA 1
ATOM 786 C C . VAL A 1 106 ? 7.077 1.499 -5.091 1.00 86.00 106 VAL A C 1
ATOM 788 O O . VAL A 1 106 ? 8.297 1.588 -5.178 1.00 86.00 106 VAL A O 1
ATOM 791 N N . THR A 1 107 ? 6.435 0.353 -5.296 1.00 84.19 107 THR A N 1
ATOM 792 C CA . THR A 1 107 ? 7.091 -0.884 -5.720 1.00 84.19 107 THR A CA 1
ATOM 793 C C . THR A 1 107 ? 6.697 -1.222 -7.150 1.00 84.19 107 THR A C 1
ATOM 795 O O . THR A 1 107 ? 5.517 -1.344 -7.477 1.00 84.19 107 THR A O 1
ATOM 798 N N . TYR A 1 108 ? 7.697 -1.410 -8.000 1.00 80.12 108 TYR A N 1
ATOM 799 C CA . TYR A 1 108 ? 7.558 -1.872 -9.370 1.00 80.12 108 TYR A CA 1
ATOM 800 C C . TYR A 1 108 ? 7.986 -3.334 -9.439 1.00 80.12 108 TYR A C 1
ATOM 802 O O . TYR A 1 108 ? 9.140 -3.662 -9.163 1.00 80.12 108 TYR A O 1
ATOM 810 N N . THR A 1 109 ? 7.069 -4.216 -9.823 1.00 80.25 109 THR A N 1
ATOM 811 C CA . THR A 1 109 ? 7.372 -5.630 -10.053 1.00 80.25 109 THR A CA 1
ATOM 812 C C . THR A 1 109 ? 7.290 -5.932 -11.537 1.00 80.25 109 THR A C 1
ATOM 814 O O . THR A 1 109 ? 6.279 -5.665 -12.183 1.00 80.25 109 THR A O 1
ATOM 817 N N . PHE A 1 110 ? 8.335 -6.551 -12.069 1.00 77.94 110 PHE A N 1
ATOM 818 C CA . PHE A 1 110 ? 8.396 -7.008 -13.446 1.00 77.94 110 PHE A CA 1
ATOM 819 C C . PHE A 1 110 ? 8.437 -8.530 -13.471 1.00 77.94 110 PHE A C 1
ATOM 821 O O . PHE A 1 110 ? 9.324 -9.162 -12.887 1.00 77.94 110 PHE A O 1
ATOM 828 N N . ILE A 1 111 ? 7.449 -9.112 -14.140 1.00 81.62 111 ILE A N 1
ATOM 829 C CA . ILE A 1 111 ? 7.260 -10.55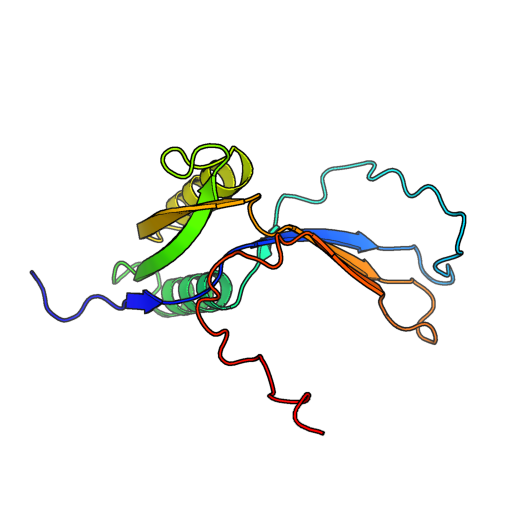4 -14.237 1.00 81.62 111 ILE A CA 1
ATOM 830 C C . ILE A 1 111 ? 7.578 -10.959 -15.680 1.00 81.62 111 ILE A C 1
ATOM 832 O O . ILE A 1 111 ? 6.799 -10.629 -16.583 1.00 81.62 111 ILE A O 1
ATOM 836 N N . PRO A 1 112 ? 8.725 -11.621 -15.921 1.00 82.31 112 PRO A N 1
ATOM 837 C CA . PRO A 1 112 ? 9.070 -12.105 -17.248 1.00 82.31 112 PRO A CA 1
ATOM 838 C C . PRO A 1 112 ? 8.111 -13.219 -17.679 1.00 82.31 112 PRO A C 1
ATOM 840 O O . PRO A 1 112 ? 7.570 -13.954 -16.852 1.00 82.31 112 PRO A O 1
ATOM 843 N N . GLY A 1 113 ? 7.906 -13.348 -18.990 1.00 83.06 113 GLY A N 1
ATOM 844 C CA . GLY A 1 113 ? 7.142 -14.455 -19.563 1.00 83.06 113 GLY A CA 1
ATOM 845 C C . GLY A 1 113 ? 7.994 -15.700 -19.818 1.00 83.06 113 GLY A C 1
ATOM 846 O O . GLY A 1 113 ? 7.453 -16.737 -20.207 1.00 83.06 113 GLY A O 1
ATOM 847 N N . ASP A 1 114 ? 9.311 -15.592 -19.638 1.00 86.44 114 ASP A N 1
ATOM 848 C CA . ASP A 1 114 ? 10.245 -16.711 -19.538 1.00 86.44 114 ASP A CA 1
ATOM 849 C C . ASP A 1 114 ? 10.215 -17.283 -18.104 1.00 86.44 114 ASP A C 1
ATOM 851 O O . ASP A 1 114 ? 10.630 -16.586 -17.172 1.00 86.44 114 ASP A O 1
ATOM 855 N N . PRO A 1 115 ? 9.727 -18.525 -17.897 1.00 84.12 115 PRO A N 1
ATOM 856 C CA . PRO A 1 115 ? 9.627 -19.126 -16.567 1.00 84.12 115 PRO A CA 1
ATOM 857 C C . PRO A 1 115 ? 10.990 -19.384 -15.909 1.00 84.12 115 PRO A C 1
ATOM 859 O O . PRO A 1 115 ? 11.044 -19.534 -14.688 1.00 84.12 115 PRO A O 1
ATOM 862 N N . ASP A 1 116 ? 12.076 -19.416 -16.688 1.00 88.62 116 ASP A N 1
ATOM 863 C CA . ASP A 1 116 ? 13.431 -19.649 -16.184 1.00 88.62 116 ASP A CA 1
ATOM 864 C C . ASP A 1 116 ? 14.119 -18.349 -15.725 1.00 88.62 116 ASP A C 1
ATOM 866 O O . ASP A 1 116 ? 15.203 -18.388 -15.134 1.00 88.62 116 ASP A O 1
ATOM 870 N N . GLN A 1 117 ? 13.511 -17.181 -15.966 1.00 81.50 117 GLN A N 1
ATOM 871 C CA . GLN A 1 117 ? 14.012 -15.896 -15.481 1.00 81.50 117 GLN A CA 1
ATOM 872 C C . GLN A 1 117 ? 13.302 -15.481 -14.185 1.00 81.50 117 GLN A C 1
ATOM 874 O O . GLN A 1 117 ? 12.077 -15.440 -14.095 1.00 81.50 117 GLN A O 1
ATOM 879 N N . SER A 1 118 ? 14.079 -15.108 -13.165 1.00 82.31 118 SER A N 1
ATOM 880 C CA . SER A 1 118 ? 13.524 -14.554 -11.929 1.00 82.31 118 SER A CA 1
ATOM 881 C C . SER A 1 118 ? 12.810 -13.222 -12.170 1.00 82.31 118 SER A C 1
ATOM 883 O O . SER A 1 118 ? 13.259 -12.390 -12.960 1.00 82.31 118 SER A O 1
ATOM 885 N N . LYS A 1 119 ? 11.725 -12.995 -11.423 1.00 78.81 119 LYS A N 1
ATOM 886 C CA . LYS A 1 119 ? 11.075 -11.683 -11.334 1.00 78.81 119 LYS A CA 1
ATOM 887 C C . LYS A 1 119 ? 12.054 -10.616 -10.837 1.00 78.81 119 LYS A C 1
ATOM 889 O O . LYS A 1 119 ? 12.925 -10.901 -10.015 1.00 78.81 119 LYS A O 1
ATOM 894 N N . PHE A 1 120 ? 11.852 -9.387 -11.290 1.00 77.38 120 PHE A N 1
ATOM 895 C CA . PHE A 1 120 ? 12.624 -8.221 -10.876 1.00 77.38 120 PHE A CA 1
ATOM 896 C C . PHE A 1 120 ? 11.729 -7.271 -10.074 1.00 77.38 120 PHE A C 1
ATOM 898 O O . PHE A 1 120 ? 10.573 -7.060 -10.438 1.00 77.38 120 PHE A O 1
ATOM 905 N N . VAL A 1 121 ? 12.244 -6.727 -8.969 1.00 75.25 121 VAL A N 1
ATOM 906 C CA . VAL A 1 121 ? 11.510 -5.808 -8.088 1.00 75.25 121 VAL A CA 1
ATOM 907 C C . VAL A 1 121 ? 12.369 -4.575 -7.845 1.00 75.25 121 VAL A C 1
ATOM 909 O O . VAL A 1 121 ? 13.525 -4.698 -7.445 1.00 75.25 121 VAL A O 1
ATOM 912 N N . LEU A 1 122 ? 11.793 -3.399 -8.075 1.00 72.44 122 LEU A N 1
ATOM 913 C CA . LEU A 1 122 ? 12.386 -2.105 -7.761 1.00 72.44 122 LEU A CA 1
ATOM 914 C C . LEU A 1 122 ? 11.465 -1.376 -6.785 1.00 72.44 122 LEU A C 1
ATOM 916 O O . LEU A 1 122 ? 10.302 -1.145 -7.103 1.00 72.44 122 LEU A O 1
ATOM 920 N N . THR A 1 123 ? 11.982 -0.987 -5.625 1.00 75.00 123 THR A N 1
ATOM 921 C CA . THR A 1 123 ? 11.220 -0.223 -4.632 1.00 75.00 123 THR A CA 1
ATOM 922 C C . THR A 1 123 ? 11.815 1.171 -4.493 1.00 75.00 123 THR A C 1
ATOM 924 O O . THR A 1 123 ? 12.975 1.333 -4.116 1.00 75.00 123 THR A O 1
ATOM 927 N N . GLU A 1 124 ? 11.008 2.182 -4.797 1.00 73.25 124 GLU A N 1
ATOM 928 C CA . GLU A 1 124 ? 11.318 3.586 -4.560 1.00 73.25 124 GLU A CA 1
ATOM 929 C C . GLU A 1 124 ? 10.845 3.963 -3.153 1.00 73.25 124 GLU A C 1
ATOM 931 O O . GLU A 1 124 ? 9.651 4.109 -2.887 1.00 73.25 124 GLU A O 1
ATOM 936 N N . VAL A 1 125 ? 11.808 4.103 -2.245 1.00 63.91 125 VAL A N 1
ATOM 937 C CA . VAL A 1 125 ? 11.618 4.568 -0.865 1.00 63.91 125 VAL A CA 1
ATOM 938 C C . VAL A 1 125 ? 12.659 5.621 -0.532 1.00 63.91 125 VAL A C 1
ATOM 940 O O . VAL A 1 125 ? 13.808 5.524 -0.963 1.00 63.91 125 VAL A O 1
ATOM 943 N N . ASP A 1 126 ? 12.291 6.602 0.295 1.00 55.28 126 ASP A N 1
ATOM 944 C CA . ASP A 1 126 ? 13.304 7.394 0.990 1.00 55.28 126 ASP A CA 1
ATOM 945 C C . ASP A 1 126 ? 13.885 6.550 2.137 1.00 55.28 126 ASP A C 1
ATOM 947 O O . ASP A 1 126 ? 13.150 6.174 3.057 1.00 55.28 126 ASP A O 1
ATOM 951 N N . PRO A 1 127 ? 15.199 6.251 2.123 1.00 52.69 127 PRO A N 1
ATOM 952 C CA . PRO A 1 127 ? 15.847 5.431 3.144 1.00 52.69 127 PRO A CA 1
ATOM 953 C C . PRO A 1 127 ? 15.782 6.036 4.558 1.00 52.69 127 PRO A C 1
ATOM 955 O O . PRO A 1 127 ? 16.147 5.360 5.519 1.00 52.69 127 PRO A O 1
ATOM 958 N N . LYS A 1 128 ? 15.338 7.294 4.709 1.00 46.97 128 LYS A N 1
ATOM 959 C CA . LYS A 1 128 ? 15.182 7.998 5.990 1.00 46.97 128 LYS A CA 1
ATOM 960 C C . LYS A 1 128 ? 13.762 7.973 6.555 1.00 46.97 128 LYS A C 1
ATOM 962 O O . LYS A 1 128 ? 13.563 8.486 7.659 1.00 46.97 128 LYS A O 1
ATOM 967 N N . LEU A 1 129 ? 12.785 7.398 5.851 1.00 52.19 129 LEU A N 1
ATOM 968 C CA . LEU A 1 129 ? 11.452 7.183 6.412 1.00 52.19 129 LEU A CA 1
ATOM 969 C C . LEU A 1 129 ? 11.577 6.233 7.609 1.00 52.19 129 LEU A C 1
ATOM 971 O O . LEU A 1 129 ? 12.062 5.109 7.483 1.00 52.19 129 LEU A O 1
ATOM 975 N N . GLY A 1 130 ? 11.184 6.705 8.796 1.00 46.94 130 GLY A N 1
ATOM 976 C CA . GLY A 1 130 ? 11.153 5.881 10.000 1.00 46.94 130 GLY A CA 1
ATOM 977 C C . GLY A 1 130 ? 10.293 4.647 9.745 1.00 46.94 130 GLY A C 1
ATOM 978 O O . GLY A 1 130 ? 9.083 4.766 9.576 1.00 46.94 130 GLY A O 1
ATOM 979 N N . ARG A 1 131 ? 10.920 3.470 9.671 1.00 49.25 131 ARG A N 1
ATOM 980 C CA . ARG A 1 131 ? 10.221 2.232 9.324 1.00 49.25 131 ARG A CA 1
ATOM 981 C C . ARG A 1 131 ? 9.267 1.857 10.457 1.00 49.25 131 ARG A C 1
ATOM 983 O O . ARG A 1 131 ? 9.706 1.560 11.571 1.00 49.25 131 ARG A O 1
ATOM 990 N N . LEU A 1 132 ? 7.963 1.811 10.175 1.00 49.44 132 LEU A N 1
ATOM 991 C CA . LEU A 1 132 ? 7.106 0.868 10.892 1.00 49.44 132 LEU A CA 1
ATOM 992 C C . LEU A 1 132 ? 7.674 -0.493 10.514 1.00 49.44 132 LEU A C 1
ATOM 994 O O . LEU A 1 132 ? 7.657 -0.840 9.337 1.00 49.44 132 LEU A O 1
ATOM 998 N N . ARG A 1 133 ? 8.258 -1.206 11.482 1.00 48.88 133 ARG A N 1
ATOM 999 C CA . ARG A 1 133 ? 8.849 -2.519 11.219 1.00 48.88 133 ARG A CA 1
ATOM 1000 C C . ARG A 1 133 ? 7.809 -3.385 10.534 1.00 48.88 133 ARG A C 1
ATOM 1002 O O . ARG A 1 133 ? 6.794 -3.727 11.147 1.00 48.88 133 ARG A O 1
ATOM 1009 N N . ASP A 1 134 ? 8.075 -3.730 9.282 1.00 48.31 134 ASP A N 1
ATOM 1010 C CA . ASP A 1 134 ? 7.315 -4.778 8.648 1.00 48.31 134 ASP A CA 1
ATOM 1011 C C . ASP A 1 134 ? 7.721 -6.091 9.318 1.00 48.31 134 ASP A C 1
ATOM 1013 O O . ASP A 1 134 ? 8.899 -6.400 9.488 1.00 48.31 134 ASP A O 1
ATOM 1017 N N . ARG A 1 135 ? 6.733 -6.881 9.719 1.00 43.22 135 ARG A N 1
ATOM 1018 C CA . ARG A 1 135 ? 6.927 -8.209 10.318 1.00 43.22 135 ARG A CA 1
ATOM 1019 C C . ARG A 1 135 ? 7.590 -9.210 9.359 1.00 43.22 135 ARG A C 1
ATOM 1021 O O . ARG A 1 135 ? 7.845 -10.339 9.770 1.00 43.22 135 ARG A O 1
ATOM 1028 N N . PHE A 1 136 ? 7.814 -8.816 8.104 1.00 42.44 136 PHE A N 1
ATOM 1029 C CA . PHE A 1 136 ? 8.486 -9.598 7.069 1.00 42.44 136 PHE A CA 1
ATOM 1030 C C . PHE A 1 136 ? 9.937 -9.169 6.794 1.00 42.44 136 PHE A C 1
ATOM 1032 O O . PHE A 1 136 ? 10.597 -9.831 5.999 1.00 42.44 136 PHE A O 1
ATOM 1039 N N . GLU A 1 137 ? 10.463 -8.123 7.444 1.00 45.97 137 GLU A N 1
ATOM 1040 C CA . GLU A 1 137 ? 11.901 -7.830 7.384 1.00 45.97 137 GLU A CA 1
ATOM 1041 C C . GLU A 1 137 ? 12.660 -8.856 8.247 1.00 45.97 137 GLU A C 1
ATOM 1043 O O . GLU A 1 137 ? 12.620 -8.809 9.480 1.00 45.97 137 GLU A O 1
ATOM 1048 N N . THR A 1 138 ? 13.334 -9.819 7.610 1.00 45.00 138 THR A N 1
ATOM 1049 C CA . THR A 1 138 ? 14.331 -10.659 8.283 1.00 45.00 138 THR A CA 1
ATOM 1050 C C . THR A 1 138 ? 15.598 -9.840 8.518 1.00 45.00 138 THR A C 1
ATOM 1052 O O . THR A 1 138 ? 16.070 -9.120 7.640 1.00 45.00 138 THR A O 1
ATOM 1055 N N . ASN A 1 139 ? 16.140 -9.919 9.736 1.00 44.56 139 ASN A N 1
ATOM 1056 C CA . ASN A 1 139 ? 17.418 -9.307 10.101 1.00 44.56 139 ASN A CA 1
ATOM 1057 C C . ASN A 1 139 ? 18.570 -10.058 9.411 1.00 44.56 139 ASN A C 1
ATOM 1059 O O . ASN A 1 139 ? 19.266 -10.825 10.070 1.00 44.56 139 ASN A O 1
ATOM 1063 N N . ASP A 1 140 ? 18.773 -9.861 8.111 1.00 47.12 140 ASP A N 1
ATOM 1064 C CA . ASP A 1 140 ? 19.879 -10.505 7.388 1.00 47.12 140 ASP A CA 1
ATOM 1065 C C . ASP A 1 140 ? 21.152 -9.645 7.312 1.00 47.12 140 ASP A C 1
ATOM 1067 O O . ASP A 1 140 ? 22.110 -10.017 6.644 1.00 47.12 140 ASP A O 1
ATOM 1071 N N . GLU A 1 141 ? 21.235 -8.540 8.061 1.00 45.28 141 GLU A N 1
ATOM 1072 C CA . GLU A 1 141 ? 22.460 -7.732 8.143 1.00 45.28 141 GLU A CA 1
ATOM 1073 C C . GLU A 1 141 ? 22.872 -7.451 9.596 1.00 45.28 141 GLU A C 1
ATOM 1075 O O . GLU A 1 141 ? 22.728 -6.354 10.135 1.00 45.28 141 GLU A O 1
ATOM 1080 N N . GLN A 1 142 ? 23.421 -8.482 10.238 1.00 38.84 142 GLN A N 1
ATOM 1081 C CA . GLN A 1 142 ? 24.485 -8.324 11.231 1.00 38.84 142 GLN A CA 1
ATOM 1082 C C . GLN A 1 142 ? 25.601 -9.322 10.907 1.00 38.84 142 GLN A C 1
ATOM 1084 O O . GLN A 1 142 ? 25.593 -10.444 11.407 1.00 38.84 142 GLN A O 1
ATOM 1089 N N . ASN A 1 143 ? 26.537 -8.904 10.052 1.00 33.38 143 ASN A N 1
ATOM 1090 C CA . ASN A 1 143 ? 27.911 -9.410 9.998 1.00 33.38 143 ASN A CA 1
ATOM 1091 C C . ASN A 1 143 ? 28.846 -8.295 9.529 1.00 33.38 143 ASN A C 1
ATOM 1093 O O . ASN A 1 143 ? 28.601 -7.756 8.429 1.00 33.38 143 ASN A O 1
#

Sequence (143 aa):
MNNNQPVVVGLTSREQNGFLPTGHRLEQDIAITFEAPHGFVIGGSGACNAMSLNKALQGQTEVTLVTYGGSQDGITLDEQAMQIRQELAQQGINTLMQPVKGPTEVTYTFIPGDPDQSKFVLTEVDPKLGRLRDRFETNDEQN

Radius of gyration: 17.28 Å; chains: 1; bounding box: 48×39×46 Å

Secondary structure (DSSP, 8-state):
--TT--EEE---EEEEEEEPPTT----TT------S----EEESHHHHHHHHHHHHTTTSS-EEEEEEEEESSSSSB-HHHHHHHHHHHHTTEEEEEEEEEBPPPEEEEEE-SSTTSPPEEEEE--TTS-----TT-------

Foldseek 3Di:
DPPPAAEFEWAKAWEDEAEAAAPFDDDPPDPDDPPDPSDTDIDIPRLVVQLVVCVVCVVVHEYEYEYEAEDQVQQDHDPRRVVNCVVCVVSRHHYHYGYGYWHGKYKYWYHYSYPVDDIDIDIDTDPPGPHPDDPPDDPPDDD

pLDDT: mean 78.77, std 17.79, range [33.38, 96.81]